Protein AF-A0AAU4BN17-F1 (afdb_monomer)

pLDDT: mean 86.04, std 12.62, range [32.59, 98.44]

Nearest PDB structures (foldseek):
  8tn1-assembly1_B  TM=5.012E-01  e=4.520E-01  synthetic construct
  8tn6-assembly1_C  TM=4.898E-01  e=1.875E+00  synthetic construct
  6e35-assembly1_A  TM=8.208E-01  e=8.970E+00  Homo sapiens
  6zbt-assembly2_C  TM=2.210E-01  e=7.076E+00  Homo sapiens

Mean predicted aligned error: 5.83 Å

Radius of gyration: 16.63 Å; Cα contacts (8 Å, |Δi|>4): 189; chains: 1; bounding box: 36×39×44 Å

Solvent-accessible surface area (backbone atoms only — not comparable to full-atom values): 9270 Å² total; per-residue (Å²): 132,84,76,89,43,76,56,45,44,47,56,22,43,47,54,27,28,51,45,40,51,71,51,29,53,56,26,50,53,51,20,51,52,23,51,75,69,67,36,21,56,58,15,38,50,29,28,45,57,23,31,51,49,48,34,40,30,51,33,20,62,72,69,74,25,95,45,71,71,53,30,53,53,48,60,75,64,61,78,68,87,46,78,35,47,50,43,38,51,51,43,54,46,53,58,71,74,38,94,68,58,43,70,70,57,24,51,57,30,50,55,39,36,51,53,38,49,52,60,47,58,79,69,45,88,55,90,59,65,71,66,83,44,98,90,43,60,58,66,48,50,54,51,50,57,51,48,48,52,48,18,50,76,67,74,43,72,76,79,71,61,68,80,66,68,74,78,118

Foldseek 3Di:
DPPPDLQLCLQQLVVLQCLCQQPQVVLLVQLVVCVVVQVQVSNLVSLLRNLLSLQVSVCSNVVNDNASVSSVVVLVVVVDDDLSSVLNVVSVVLVVVDPDGHSVSSVSSSVSSVSSSVVSVVRRPDNQDRQDDPVHNPPNVVVQVVSQVSCVVVPHDHDPCVRRPPPD

Secondary structure (DSSP, 8-state):
-----HHHIIIIIHHHHHHIIIIIHHHHHHHHHHHHTT-HHHHHHHHHHHHHHHHHHHHHHTT--SSHHHHHHHHHTT----HHHHHHHHHHHHHHH-SS--HHHHHHHHHHHHHHHHHHHTT-------S--TT-SHHHHHHHHHHHHHHHHTT-----THHHHT--

Sequence (168 aa):
MTAIDARWFAEKATAASWSHALLVQPGIEDAEAAAEAEDWATCLLACLLTVERLAFCELVLDGRAASPREAELLLAAGTRQTPVTDELRELQRLRAENTETDRATAGAALARLAAADEHIRTRIPIDVLPMRTPEGFYPSLRVAATLERLRK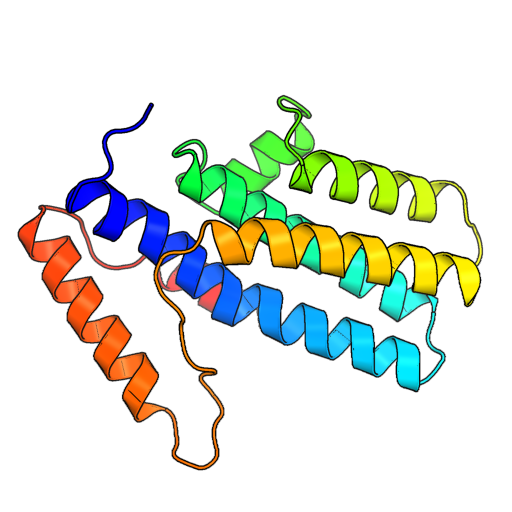SVGLGPFQWDWWTNLS

Structure (mmCIF, N/CA/C/O backbone):
data_AF-A0AAU4BN17-F1
#
_entry.id   AF-A0AAU4BN17-F1
#
loop_
_atom_site.group_PDB
_atom_site.id
_atom_site.type_symbol
_atom_site.label_atom_id
_atom_site.label_alt_id
_atom_site.label_comp_id
_atom_site.label_asym_id
_atom_site.label_entity_id
_atom_site.label_seq_id
_atom_site.pdbx_PDB_ins_code
_atom_site.Cartn_x
_atom_site.Cartn_y
_atom_site.Cartn_z
_atom_site.occupancy
_atom_site.B_iso_or_equiv
_atom_site.auth_seq_id
_atom_site.auth_comp_id
_atom_site.auth_asym_id
_atom_site.auth_atom_id
_atom_site.pdbx_PDB_model_num
ATOM 1 N N . MET A 1 1 ? 4.438 7.417 21.475 1.00 46.22 1 MET A N 1
ATOM 2 C CA . MET A 1 1 ? 3.876 6.081 21.196 1.00 46.22 1 MET A CA 1
ATOM 3 C C . MET A 1 1 ? 2.378 6.165 21.383 1.00 46.22 1 MET A C 1
ATOM 5 O O . MET A 1 1 ? 1.944 6.485 22.482 1.00 46.22 1 MET A O 1
ATOM 9 N N . THR A 1 2 ? 1.604 5.963 20.322 1.00 55.31 2 THR A N 1
ATOM 10 C CA . THR A 1 2 ? 0.154 5.765 20.421 1.00 55.31 2 THR A CA 1
ATOM 11 C C . THR A 1 2 ? -0.067 4.485 21.224 1.00 55.31 2 THR A C 1
ATOM 13 O O . THR A 1 2 ? 0.530 3.461 20.896 1.00 55.31 2 THR A O 1
ATOM 16 N N . ALA A 1 3 ? -0.826 4.544 22.318 1.00 68.69 3 ALA A N 1
ATOM 17 C CA . ALA A 1 3 ? -1.153 3.340 23.072 1.00 68.69 3 ALA A CA 1
ATOM 18 C C . ALA A 1 3 ? -1.971 2.415 22.161 1.00 68.69 3 ALA A C 1
ATOM 20 O O . ALA A 1 3 ? -2.988 2.832 21.610 1.00 68.69 3 ALA A O 1
ATOM 21 N N . ILE A 1 4 ? -1.490 1.189 21.953 1.00 80.56 4 ILE A N 1
ATOM 22 C CA . ILE A 1 4 ? -2.230 0.169 21.211 1.00 80.56 4 ILE A CA 1
ATOM 23 C C . ILE A 1 4 ? -3.396 -0.250 22.107 1.00 80.56 4 ILE A C 1
ATOM 25 O O . ILE A 1 4 ? -3.195 -0.911 23.124 1.00 80.56 4 ILE A O 1
ATOM 29 N N . ASP A 1 5 ? -4.604 0.175 21.753 1.00 86.44 5 ASP A N 1
ATOM 30 C CA . ASP A 1 5 ? -5.835 -0.144 22.469 1.00 86.44 5 ASP A CA 1
ATOM 31 C C . ASP A 1 5 ? -6.964 -0.541 21.501 1.00 86.44 5 ASP A C 1
ATOM 33 O O . ASP A 1 5 ? -6.807 -0.539 20.275 1.00 86.44 5 ASP A O 1
ATOM 37 N N . ALA A 1 6 ? -8.125 -0.902 22.054 1.00 85.00 6 ALA A N 1
ATOM 38 C CA . ALA A 1 6 ? -9.285 -1.308 21.263 1.00 85.00 6 ALA A CA 1
ATOM 39 C C . ALA A 1 6 ? -9.751 -0.215 20.285 1.00 85.00 6 ALA A C 1
ATOM 41 O O . ALA A 1 6 ? -10.253 -0.536 19.206 1.00 85.00 6 ALA A O 1
ATOM 42 N N . ARG A 1 7 ? -9.566 1.068 20.627 1.00 87.38 7 ARG A N 1
ATOM 43 C CA . ARG A 1 7 ? -9.928 2.189 19.757 1.00 87.38 7 ARG A CA 1
ATOM 44 C C . ARG A 1 7 ? -8.941 2.319 18.601 1.00 87.38 7 ARG A C 1
ATOM 46 O O . ARG A 1 7 ? -9.383 2.405 17.458 1.00 87.38 7 ARG A O 1
ATOM 53 N N . TRP A 1 8 ? -7.635 2.269 18.867 1.00 89.19 8 TRP A N 1
ATOM 54 C CA . TRP A 1 8 ? -6.602 2.263 17.827 1.00 89.19 8 TRP A CA 1
ATOM 55 C C . TRP A 1 8 ? -6.800 1.092 16.858 1.00 89.19 8 TRP A C 1
ATOM 57 O O . TRP A 1 8 ? -6.738 1.279 15.643 1.00 89.19 8 TRP A O 1
ATOM 67 N N . PHE A 1 9 ? -7.123 -0.095 17.375 1.00 87.38 9 PHE A N 1
ATOM 68 C CA . PHE A 1 9 ? -7.386 -1.274 16.550 1.00 87.38 9 PHE A CA 1
ATOM 69 C C . PHE A 1 9 ? -8.626 -1.092 15.651 1.00 87.38 9 PHE A C 1
ATOM 71 O O . PHE A 1 9 ? -8.589 -1.344 14.441 1.00 87.38 9 PHE A O 1
ATOM 78 N N . ALA A 1 10 ? -9.725 -0.597 16.229 1.00 87.00 10 ALA A N 1
ATOM 79 C CA . ALA A 1 10 ? -10.984 -0.369 15.520 1.00 87.00 10 ALA A CA 1
ATOM 80 C C . ALA A 1 10 ? -10.903 0.754 14.471 1.00 87.00 10 ALA A C 1
ATOM 82 O O . ALA A 1 10 ? -11.625 0.733 13.469 1.00 87.00 10 ALA A O 1
ATOM 83 N N . GLU A 1 11 ? -10.053 1.754 14.709 1.00 87.50 11 GLU A N 1
ATOM 84 C CA . GLU A 1 11 ? -9.918 2.924 13.846 1.00 87.50 11 GLU A CA 1
ATOM 85 C C . GLU A 1 11 ? -8.806 2.755 12.809 1.00 87.50 11 GLU A C 1
ATOM 87 O O . GLU A 1 11 ? -9.063 2.867 11.612 1.00 87.50 11 GLU A O 1
ATOM 92 N N . LYS A 1 12 ? -7.578 2.493 13.265 1.00 89.31 12 LYS A N 1
ATOM 93 C CA . LYS A 1 12 ? -6.362 2.583 12.450 1.00 89.31 12 LYS A CA 1
ATOM 94 C C . LYS A 1 12 ? -5.993 1.241 11.842 1.00 89.31 12 LYS A C 1
ATOM 96 O O . LYS A 1 12 ? -5.904 1.134 10.621 1.00 89.31 12 LYS A O 1
ATOM 101 N N . ALA A 1 13 ? -5.846 0.207 12.674 1.00 87.81 13 ALA A N 1
ATOM 102 C CA . ALA A 1 13 ? -5.459 -1.118 12.193 1.00 87.81 13 ALA A CA 1
ATOM 103 C C . ALA A 1 13 ? -6.449 -1.635 11.151 1.00 87.81 13 ALA A C 1
ATOM 105 O O . ALA A 1 13 ? -6.043 -2.086 10.084 1.00 87.81 13 ALA A O 1
ATOM 106 N N . THR A 1 14 ? -7.748 -1.500 11.419 1.00 87.44 14 THR A N 1
ATOM 107 C CA . THR A 1 14 ? -8.749 -2.014 10.486 1.00 87.44 14 THR A CA 1
ATOM 108 C C . THR A 1 14 ? -8.763 -1.263 9.151 1.00 87.44 14 THR A C 1
ATOM 110 O O . THR A 1 14 ? -8.834 -1.895 8.101 1.00 87.44 14 THR A O 1
ATOM 113 N N . ALA A 1 15 ? -8.659 0.068 9.165 1.00 87.50 15 ALA A N 1
ATOM 114 C CA . ALA A 1 15 ? -8.610 0.861 7.936 1.00 87.50 15 ALA A CA 1
ATOM 115 C C . ALA A 1 15 ? -7.378 0.528 7.076 1.00 87.50 15 ALA A C 1
ATOM 117 O O . ALA A 1 15 ? -7.502 0.384 5.858 1.00 87.50 15 ALA A O 1
ATOM 118 N N . ALA A 1 16 ? -6.212 0.356 7.706 1.00 90.44 16 ALA A N 1
ATOM 119 C CA . ALA A 1 16 ? -4.994 -0.058 7.014 1.00 90.44 16 ALA A CA 1
ATOM 120 C C . ALA A 1 16 ? -5.110 -1.486 6.456 1.00 90.44 16 ALA A C 1
ATOM 122 O O . ALA A 1 16 ? -4.736 -1.718 5.314 1.00 90.44 16 ALA A O 1
ATOM 123 N N . SER A 1 17 ? -5.702 -2.415 7.215 1.00 89.25 17 SER A N 1
ATOM 124 C CA . SER A 1 17 ? -5.875 -3.815 6.792 1.00 89.25 17 SER A CA 1
ATOM 125 C C . SER A 1 17 ? -6.790 -3.938 5.571 1.00 89.25 17 SER A C 1
ATOM 127 O O . SER A 1 17 ? -6.452 -4.627 4.614 1.00 89.25 17 SER A O 1
ATOM 129 N N . TRP A 1 18 ? -7.924 -3.225 5.559 1.00 87.56 18 TRP A N 1
ATOM 130 C CA . TRP A 1 18 ? -8.805 -3.202 4.385 1.00 87.56 18 TRP A CA 1
ATOM 131 C C . TRP A 1 18 ? -8.166 -2.512 3.190 1.00 87.56 18 TRP A C 1
ATOM 133 O O . TRP A 1 18 ? -8.319 -2.986 2.073 1.00 87.56 18 TRP A O 1
ATOM 143 N N . SER A 1 19 ? -7.433 -1.420 3.408 1.00 88.19 19 SER A N 1
ATOM 144 C CA . SER A 1 19 ? -6.739 -0.734 2.314 1.00 88.19 19 SER A CA 1
ATOM 145 C C . SER A 1 19 ? -5.632 -1.601 1.719 1.00 88.19 19 SER A C 1
ATOM 147 O O . SER A 1 19 ? -5.474 -1.625 0.505 1.00 88.19 19 SER A O 1
ATOM 149 N N . HIS A 1 20 ? -4.918 -2.366 2.545 1.00 90.88 20 HIS A N 1
ATOM 150 C CA . HIS A 1 20 ? -3.945 -3.346 2.071 1.00 90.88 20 HIS A CA 1
ATOM 151 C C . HIS A 1 20 ? -4.620 -4.438 1.230 1.00 90.88 20 HIS A C 1
ATOM 153 O O . HIS A 1 20 ? -4.293 -4.601 0.057 1.00 90.88 20 HIS A O 1
ATOM 159 N N . ALA A 1 21 ? -5.648 -5.095 1.766 1.00 87.62 21 ALA A N 1
ATOM 160 C CA . ALA A 1 21 ? -6.334 -6.176 1.057 1.00 87.62 21 ALA A CA 1
ATOM 161 C C . ALA A 1 21 ? -7.050 -5.727 -0.227 1.00 87.62 21 ALA A C 1
ATOM 163 O O . ALA A 1 21 ? -7.075 -6.459 -1.210 1.00 87.62 21 ALA A O 1
ATOM 164 N N . LEU A 1 22 ? -7.654 -4.535 -0.231 1.00 85.25 22 LEU A N 1
ATOM 165 C CA . LEU A 1 22 ? -8.451 -4.058 -1.363 1.00 85.25 22 LEU A CA 1
ATOM 166 C C . LEU A 1 22 ? -7.630 -3.314 -2.414 1.00 85.25 22 LEU A C 1
ATOM 168 O O . LEU A 1 22 ? -8.040 -3.297 -3.570 1.00 85.25 22 LEU A O 1
ATOM 172 N N . LEU A 1 23 ? -6.538 -2.649 -2.020 1.00 87.38 23 LEU A N 1
ATOM 173 C CA . LEU A 1 23 ? -5.812 -1.717 -2.895 1.00 87.38 23 LEU A CA 1
ATOM 174 C C . LEU A 1 23 ? -4.364 -2.120 -3.145 1.00 87.38 23 LEU A C 1
ATOM 176 O O . LEU A 1 23 ? -3.825 -1.779 -4.192 1.00 87.38 23 LEU A O 1
ATOM 180 N N . VAL A 1 24 ? -3.722 -2.788 -2.184 1.00 92.31 24 VAL A N 1
ATOM 181 C CA . VAL A 1 24 ? -2.312 -3.176 -2.299 1.00 92.31 24 VAL A CA 1
ATOM 182 C C . VAL A 1 24 ? -2.192 -4.550 -2.938 1.00 92.31 24 VAL A C 1
ATOM 184 O O . VAL A 1 24 ? -1.473 -4.673 -3.920 1.00 92.31 24 VAL A O 1
ATOM 187 N N . GLN A 1 25 ? -2.915 -5.559 -2.437 1.00 91.12 25 GLN A N 1
ATOM 188 C CA . GLN A 1 25 ? -2.828 -6.921 -2.983 1.00 91.12 25 GLN A CA 1
ATOM 189 C C . GLN A 1 25 ? -3.120 -6.969 -4.497 1.00 91.12 25 GLN A C 1
ATOM 191 O O . GLN A 1 25 ? -2.273 -7.490 -5.219 1.00 91.12 25 GLN A O 1
ATOM 196 N N . PRO A 1 26 ? -4.200 -6.346 -5.023 1.00 90.06 26 PRO A N 1
ATOM 197 C CA . PRO A 1 26 ? -4.422 -6.318 -6.471 1.00 90.06 26 PRO A CA 1
ATOM 198 C C . PRO A 1 26 ? -3.342 -5.541 -7.233 1.00 90.06 26 PRO A C 1
ATOM 200 O O . PRO A 1 26 ? -2.964 -5.926 -8.328 1.00 90.06 26 PRO A O 1
ATOM 203 N N . GLY A 1 27 ? -2.805 -4.465 -6.648 1.00 93.94 27 GLY A N 1
ATOM 204 C CA . GLY A 1 27 ? -1.732 -3.689 -7.271 1.00 93.94 27 GLY A CA 1
ATOM 205 C C . GLY A 1 27 ? -0.403 -4.451 -7.364 1.00 93.94 27 GLY A C 1
ATOM 206 O O . GLY A 1 27 ? 0.347 -4.259 -8.322 1.00 93.94 27 GLY A O 1
ATOM 207 N N . ILE A 1 28 ? -0.125 -5.343 -6.404 1.00 96.00 28 ILE A N 1
ATOM 208 C CA . ILE A 1 28 ? 0.996 -6.292 -6.477 1.00 96.00 28 ILE A CA 1
ATOM 209 C C . ILE A 1 28 ? 0.757 -7.288 -7.617 1.00 96.00 28 ILE A C 1
ATOM 211 O O . ILE A 1 28 ? 1.641 -7.447 -8.455 1.00 96.00 28 ILE A O 1
ATOM 215 N N . GLU A 1 29 ? -0.439 -7.886 -7.693 1.00 95.00 29 GLU A N 1
ATOM 216 C CA . GLU A 1 29 ? -0.815 -8.805 -8.781 1.00 95.00 29 GLU A CA 1
ATOM 217 C C . GLU A 1 29 ? -0.667 -8.136 -10.162 1.00 95.00 29 GLU A C 1
ATOM 219 O O . GLU A 1 29 ? -0.086 -8.723 -11.074 1.00 95.00 29 GLU A O 1
ATOM 224 N N . ASP A 1 30 ? -1.114 -6.883 -10.308 1.00 96.25 30 ASP A N 1
ATOM 225 C CA . ASP A 1 30 ? -0.979 -6.105 -11.547 1.00 96.25 30 ASP A CA 1
ATOM 226 C C . ASP A 1 30 ? 0.495 -5.833 -11.907 1.00 96.25 30 ASP A C 1
ATOM 228 O O . ASP A 1 30 ? 0.883 -5.917 -13.077 1.00 96.25 30 ASP A O 1
ATOM 232 N N . ALA A 1 31 ? 1.340 -5.516 -10.917 1.00 97.94 31 ALA A N 1
ATOM 233 C CA . ALA A 1 31 ? 2.765 -5.265 -11.133 1.00 97.94 31 ALA A CA 1
ATOM 234 C C . ALA A 1 31 ? 3.524 -6.532 -11.557 1.00 97.94 31 ALA A C 1
ATOM 236 O O . ALA A 1 31 ? 4.379 -6.467 -12.449 1.00 97.94 31 ALA A O 1
ATOM 237 N N . GLU A 1 32 ? 3.205 -7.671 -10.938 1.00 97.81 32 GLU A N 1
ATOM 238 C CA . GLU A 1 32 ? 3.760 -8.983 -11.276 1.00 97.81 32 GLU A CA 1
ATOM 239 C C . GLU A 1 32 ? 3.308 -9.426 -12.673 1.00 97.81 32 GLU A C 1
ATOM 241 O O . GLU A 1 32 ? 4.150 -9.759 -13.508 1.00 97.81 32 GLU A O 1
ATOM 246 N N . ALA A 1 33 ? 2.012 -9.318 -12.978 1.00 97.81 33 ALA A N 1
ATOM 247 C CA . ALA A 1 33 ? 1.467 -9.662 -14.291 1.00 97.81 33 ALA A CA 1
ATOM 248 C C . ALA A 1 33 ? 2.070 -8.805 -15.419 1.00 97.81 33 ALA A C 1
ATOM 250 O O . ALA A 1 33 ? 2.411 -9.323 -16.485 1.00 97.81 33 ALA A O 1
ATOM 251 N N . ALA A 1 34 ? 2.257 -7.499 -15.190 1.00 98.06 34 ALA A N 1
ATOM 252 C CA . ALA A 1 34 ? 2.916 -6.621 -16.156 1.00 98.06 34 ALA A CA 1
ATOM 253 C C . ALA A 1 34 ? 4.386 -7.010 -16.385 1.00 98.06 34 ALA A C 1
ATOM 255 O O . ALA A 1 34 ? 4.868 -6.969 -17.518 1.00 98.06 34 ALA A O 1
ATOM 256 N N . ALA A 1 35 ? 5.096 -7.426 -15.330 1.00 97.94 35 ALA A N 1
ATOM 257 C CA . ALA A 1 35 ? 6.469 -7.904 -15.453 1.00 97.94 35 ALA A CA 1
ATOM 258 C C . ALA A 1 35 ? 6.560 -9.231 -16.226 1.00 97.94 35 ALA A C 1
ATOM 260 O O . ALA A 1 35 ? 7.458 -9.403 -17.050 1.00 97.94 35 ALA A O 1
ATOM 261 N N . GLU A 1 36 ? 5.631 -10.159 -15.996 1.00 98.19 36 GLU A N 1
ATOM 262 C CA . GLU A 1 36 ? 5.546 -11.418 -16.747 1.00 98.19 36 GLU A CA 1
ATOM 263 C C . GLU A 1 36 ? 5.246 -11.192 -18.234 1.00 98.19 36 GLU A C 1
ATOM 265 O O . GLU A 1 36 ? 5.772 -11.906 -19.087 1.00 98.19 36 GLU A O 1
ATOM 270 N N . ALA A 1 37 ? 4.443 -10.173 -18.551 1.00 98.25 37 ALA A N 1
ATOM 271 C CA . ALA A 1 37 ? 4.111 -9.775 -19.918 1.00 98.25 37 ALA A CA 1
ATOM 272 C C . ALA A 1 37 ? 5.201 -8.937 -20.616 1.00 98.25 37 ALA A C 1
ATOM 274 O O . ALA A 1 37 ? 5.012 -8.530 -21.763 1.00 98.25 37 ALA A O 1
ATOM 275 N N . GLU A 1 38 ? 6.318 -8.660 -19.938 1.00 97.88 38 GLU A N 1
ATOM 276 C CA . GLU A 1 38 ? 7.385 -7.762 -20.398 1.00 97.88 38 GLU A CA 1
ATOM 277 C C . GLU A 1 38 ? 6.937 -6.308 -20.657 1.00 97.88 38 GLU A C 1
ATOM 279 O O . GLU A 1 38 ? 7.630 -5.536 -21.326 1.00 97.88 38 GLU A O 1
ATOM 284 N N . ASP A 1 39 ? 5.807 -5.893 -20.075 1.00 97.88 39 ASP A N 1
ATOM 285 C CA . ASP A 1 39 ? 5.340 -4.507 -20.090 1.00 97.88 39 ASP A CA 1
ATOM 286 C C . ASP A 1 39 ? 5.965 -3.726 -18.924 1.00 97.88 39 ASP A C 1
ATOM 288 O O . ASP A 1 39 ? 5.366 -3.475 -17.871 1.00 97.88 39 ASP A O 1
ATOM 292 N N . TRP A 1 40 ? 7.231 -3.353 -19.112 1.00 97.44 40 TRP A N 1
ATOM 293 C CA . TRP A 1 40 ? 8.044 -2.707 -18.081 1.00 97.44 40 TRP A CA 1
ATOM 294 C C . TRP A 1 40 ? 7.499 -1.346 -17.644 1.00 97.44 40 TRP A C 1
ATOM 296 O O . TRP A 1 40 ? 7.594 -0.999 -16.465 1.00 97.44 40 TRP A O 1
ATOM 306 N N . ALA A 1 41 ? 6.901 -0.586 -18.565 1.00 95.81 41 ALA A N 1
ATOM 307 C CA . ALA A 1 41 ? 6.316 0.715 -18.259 1.00 95.81 41 ALA A CA 1
ATOM 308 C C . ALA A 1 41 ? 5.086 0.568 -17.353 1.00 95.81 41 ALA A C 1
ATOM 310 O O . ALA A 1 41 ? 4.973 1.280 -16.347 1.00 95.81 41 ALA A O 1
ATOM 311 N N . THR A 1 42 ? 4.203 -0.385 -17.665 1.00 96.44 42 THR A N 1
ATOM 312 C CA . THR A 1 42 ? 3.048 -0.698 -16.815 1.00 96.44 42 THR A CA 1
ATOM 313 C C . THR A 1 42 ? 3.493 -1.260 -15.468 1.00 96.44 42 THR A C 1
ATOM 315 O O . THR A 1 42 ? 2.968 -0.831 -14.443 1.00 96.44 42 THR A O 1
ATOM 318 N N . CYS A 1 43 ? 4.517 -2.119 -15.435 1.00 98.06 43 CYS A N 1
ATOM 319 C CA . CYS A 1 43 ? 5.085 -2.642 -14.189 1.00 98.06 43 CYS A CA 1
ATOM 320 C C . CYS A 1 43 ? 5.575 -1.515 -13.258 1.00 98.06 43 CYS A C 1
ATOM 322 O O . CYS A 1 43 ? 5.196 -1.464 -12.086 1.00 98.06 43 CYS A O 1
ATOM 324 N N . LEU A 1 44 ? 6.354 -0.553 -13.772 1.00 97.25 44 LEU A N 1
ATOM 325 C CA . LEU A 1 44 ? 6.810 0.598 -12.981 1.00 97.25 44 LEU A CA 1
ATOM 326 C C . LEU A 1 44 ? 5.638 1.453 -12.477 1.00 97.25 44 LEU A C 1
ATOM 328 O O . LEU A 1 44 ? 5.652 1.897 -11.326 1.00 97.25 44 LEU A O 1
ATOM 332 N N . LEU A 1 45 ? 4.630 1.694 -13.320 1.00 96.06 45 LEU A N 1
ATOM 333 C CA . LEU A 1 45 ? 3.456 2.476 -12.934 1.00 96.06 45 LEU A CA 1
ATOM 334 C C . LEU A 1 45 ? 2.627 1.766 -11.853 1.00 96.06 45 LEU A C 1
ATOM 336 O O . LEU A 1 45 ? 2.230 2.414 -10.883 1.00 96.06 45 LEU A O 1
ATOM 340 N N . ALA A 1 46 ? 2.414 0.456 -11.985 1.00 97.19 46 ALA A N 1
ATOM 341 C CA . ALA A 1 46 ? 1.725 -0.362 -10.992 1.00 97.19 46 ALA A CA 1
ATOM 342 C C . ALA A 1 46 ? 2.477 -0.354 -9.651 1.00 97.19 46 ALA A C 1
ATOM 344 O O . ALA A 1 4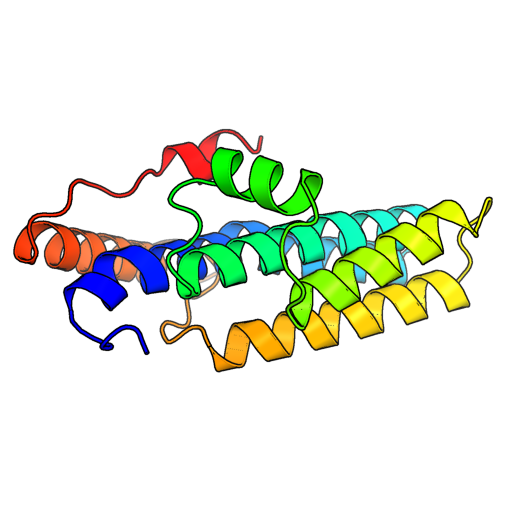6 ? 1.869 -0.090 -8.611 1.00 97.19 46 ALA A O 1
ATOM 345 N N . CYS A 1 4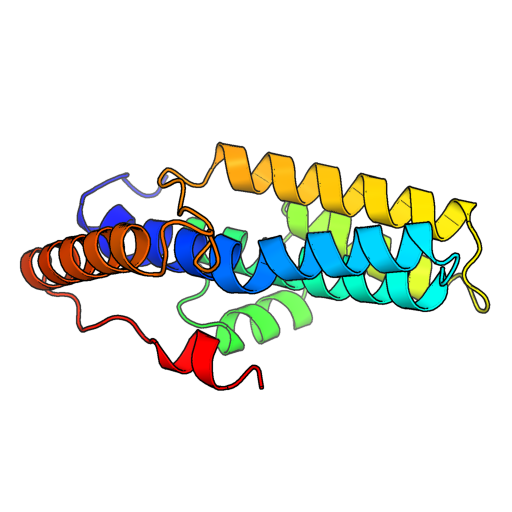7 ? 3.807 -0.511 -9.666 1.00 98.19 47 CYS A N 1
ATOM 346 C CA . CYS A 1 47 ? 4.647 -0.371 -8.472 1.00 98.19 47 CYS A CA 1
ATOM 347 C C . CYS A 1 47 ? 4.487 1.003 -7.807 1.00 98.19 47 CYS A C 1
ATOM 349 O O . CYS A 1 47 ? 4.284 1.081 -6.596 1.00 98.19 47 CYS A O 1
ATOM 351 N N . LEU A 1 48 ? 4.542 2.091 -8.585 1.00 95.75 48 LEU A N 1
ATOM 352 C CA . LEU A 1 48 ? 4.395 3.457 -8.073 1.00 95.75 48 LEU A CA 1
ATOM 353 C C . LEU A 1 48 ? 3.050 3.659 -7.362 1.00 95.75 48 LEU A C 1
ATOM 355 O O . LEU A 1 48 ? 3.020 4.118 -6.219 1.00 95.75 48 LEU A O 1
ATOM 359 N N . LEU A 1 49 ? 1.951 3.303 -8.032 1.00 94.06 49 LEU A N 1
ATOM 360 C CA . LEU A 1 49 ? 0.600 3.454 -7.488 1.00 94.06 49 LEU A CA 1
ATOM 361 C C . LEU A 1 49 ? 0.408 2.586 -6.240 1.00 94.06 49 LEU A C 1
ATOM 363 O O . LEU A 1 49 ? -0.177 3.035 -5.255 1.00 94.06 49 LEU A O 1
ATOM 367 N N . THR A 1 50 ? 0.946 1.368 -6.246 1.00 96.19 50 THR A N 1
ATOM 368 C CA . THR A 1 50 ? 0.827 0.436 -5.118 1.00 96.19 50 THR A CA 1
ATOM 369 C C . THR A 1 50 ? 1.618 0.913 -3.900 1.00 96.19 50 THR A C 1
ATOM 371 O O . THR A 1 50 ? 1.097 0.900 -2.782 1.00 96.19 50 THR A O 1
ATOM 374 N N . VAL A 1 51 ? 2.837 1.432 -4.091 1.00 96.38 51 VAL A N 1
ATOM 375 C CA . VAL A 1 51 ? 3.625 2.018 -2.993 1.00 96.38 51 VAL A CA 1
ATOM 376 C C . VAL A 1 51 ? 2.975 3.290 -2.439 1.00 96.38 51 VAL A C 1
ATOM 378 O O . VAL A 1 51 ? 3.019 3.522 -1.230 1.00 96.38 51 VAL A O 1
ATOM 381 N N . GLU A 1 52 ? 2.278 4.078 -3.261 1.00 92.62 52 GLU A N 1
ATOM 382 C CA . GLU A 1 52 ? 1.463 5.197 -2.770 1.00 92.62 52 GLU A CA 1
ATOM 383 C C . GLU A 1 52 ? 0.337 4.719 -1.828 1.00 92.62 52 GLU A C 1
ATOM 385 O O . GLU A 1 52 ? 0.104 5.315 -0.769 1.00 92.62 52 GLU A O 1
ATOM 390 N N . ARG A 1 53 ? -0.315 3.588 -2.140 1.00 92.75 53 ARG A N 1
ATOM 391 C CA . ARG A 1 53 ? -1.316 2.964 -1.248 1.00 92.75 53 ARG A CA 1
ATOM 392 C C . ARG A 1 53 ? -0.698 2.384 0.026 1.00 92.75 53 ARG A C 1
ATOM 394 O O . ARG A 1 53 ? -1.303 2.490 1.097 1.00 92.75 53 ARG A O 1
ATOM 401 N N . LEU A 1 54 ? 0.514 1.838 -0.045 1.00 95.06 54 LEU A N 1
ATOM 402 C CA . LEU A 1 54 ? 1.270 1.419 1.141 1.00 95.06 54 LEU A CA 1
ATOM 403 C C . LEU A 1 54 ? 1.628 2.621 2.032 1.00 95.06 54 LEU A C 1
ATOM 405 O O . LEU A 1 54 ? 1.501 2.542 3.256 1.00 95.06 54 LEU A O 1
ATOM 409 N N . ALA A 1 55 ? 1.990 3.764 1.440 1.00 93.31 55 ALA A N 1
ATOM 410 C CA . ALA A 1 55 ? 2.283 4.986 2.187 1.00 93.31 55 ALA A CA 1
ATOM 411 C C . ALA A 1 55 ? 1.028 5.516 2.902 1.00 93.31 55 ALA A C 1
ATOM 413 O O . ALA A 1 55 ? 1.098 5.962 4.051 1.00 93.31 55 ALA A O 1
ATOM 414 N N . PHE A 1 56 ? -0.144 5.394 2.270 1.00 90.62 56 PHE A N 1
ATOM 415 C CA . PHE A 1 56 ? -1.422 5.650 2.935 1.00 90.62 56 PHE A CA 1
ATOM 416 C C . PHE A 1 56 ? -1.640 4.732 4.146 1.00 90.62 56 PHE A C 1
ATOM 418 O O . PHE A 1 56 ? -1.964 5.227 5.230 1.00 90.62 56 PHE A O 1
ATOM 425 N N . CYS A 1 57 ? -1.417 3.421 3.997 1.00 92.25 57 CYS A N 1
ATOM 426 C CA . CYS A 1 57 ? -1.530 2.468 5.106 1.00 92.25 57 CYS A CA 1
ATOM 427 C C . CYS A 1 57 ? -0.626 2.870 6.281 1.00 92.25 57 CYS A C 1
ATOM 429 O O . CYS A 1 57 ? -1.068 2.863 7.433 1.00 92.25 57 CYS A O 1
ATOM 431 N N . GLU A 1 58 ? 0.607 3.299 6.000 1.00 93.56 58 GLU A N 1
ATOM 432 C CA . GLU A 1 58 ? 1.531 3.785 7.024 1.00 93.56 58 GLU A CA 1
ATOM 433 C C . GLU A 1 58 ? 1.007 5.021 7.765 1.00 93.56 58 GLU A C 1
ATOM 435 O O . GLU A 1 58 ? 1.021 5.067 8.999 1.00 93.56 58 GLU A O 1
ATOM 440 N N . LEU A 1 59 ? 0.513 6.018 7.025 1.00 90.88 59 LEU A N 1
ATOM 441 C CA . LEU A 1 59 ? -0.030 7.248 7.603 1.00 90.88 59 LEU A CA 1
ATOM 442 C C . LEU A 1 59 ? -1.259 6.976 8.476 1.00 90.88 59 LEU A C 1
ATOM 444 O O . LEU A 1 59 ? -1.420 7.614 9.520 1.00 90.88 59 LEU A O 1
ATOM 448 N N . VAL A 1 60 ? -2.105 6.022 8.087 1.00 90.25 60 VAL A N 1
ATOM 449 C CA . VAL A 1 60 ? -3.253 5.587 8.892 1.00 90.25 60 VAL A CA 1
ATOM 450 C C . VAL A 1 60 ? -2.788 4.898 10.174 1.00 90.25 60 VAL A C 1
ATOM 452 O O . VAL A 1 60 ? -3.250 5.266 11.256 1.00 90.25 60 VAL A O 1
ATOM 455 N N . LEU A 1 61 ? -1.848 3.949 10.088 1.00 91.00 61 LEU A N 1
ATOM 456 C CA . LEU A 1 61 ? -1.304 3.238 11.255 1.00 91.00 61 LEU A CA 1
ATOM 457 C C . LEU A 1 61 ? -0.646 4.196 12.261 1.00 91.00 61 LEU A C 1
ATOM 459 O O . LEU A 1 61 ? -0.807 4.034 13.474 1.00 91.00 61 LEU A O 1
ATOM 463 N N . ASP A 1 62 ? 0.024 5.233 11.758 1.00 90.12 62 ASP A N 1
ATOM 464 C CA . ASP A 1 62 ? 0.628 6.305 12.558 1.00 90.12 62 ASP A CA 1
ATOM 465 C C . ASP A 1 62 ? -0.392 7.320 13.105 1.00 90.12 62 ASP A C 1
ATOM 467 O O . ASP A 1 62 ? -0.020 8.227 13.854 1.00 90.12 62 ASP A O 1
ATOM 471 N N . GLY A 1 63 ? -1.671 7.189 12.743 1.00 87.62 63 GLY A N 1
ATOM 472 C CA . GLY A 1 63 ? -2.747 8.084 13.164 1.00 87.62 63 GLY A CA 1
ATOM 473 C C . GLY A 1 63 ? -2.689 9.476 12.538 1.00 87.62 63 GLY A C 1
ATOM 474 O O . GLY A 1 63 ? -3.239 10.415 13.108 1.00 87.62 63 GLY A O 1
ATOM 475 N N . ARG A 1 64 ? -2.019 9.613 11.391 1.00 85.94 64 ARG A N 1
ATOM 476 C CA . ARG A 1 64 ? -1.779 10.889 10.701 1.00 85.94 64 ARG A CA 1
ATOM 477 C C . ARG A 1 64 ? -2.730 11.173 9.559 1.00 85.94 64 ARG A C 1
ATOM 479 O O . ARG A 1 64 ? -2.901 12.332 9.221 1.00 85.94 64 ARG A O 1
ATOM 486 N N . ALA A 1 65 ? -3.312 10.136 8.972 1.00 84.94 65 ALA A N 1
ATOM 487 C CA . ALA A 1 65 ? -4.368 10.281 7.989 1.00 84.94 65 ALA A CA 1
ATOM 488 C C . ALA A 1 65 ? -5.658 9.668 8.531 1.00 84.94 65 ALA A C 1
ATOM 490 O O . ALA A 1 65 ? -5.667 8.548 9.057 1.00 84.94 65 ALA A O 1
ATOM 491 N N . ALA A 1 66 ? -6.749 10.413 8.398 1.00 78.69 66 ALA A N 1
ATOM 492 C CA . ALA A 1 66 ? -8.101 9.957 8.666 1.00 78.69 66 ALA A CA 1
ATOM 493 C C . ALA A 1 66 ? -8.870 9.633 7.378 1.00 78.69 66 ALA A C 1
ATOM 495 O O . ALA A 1 66 ? -9.992 9.155 7.478 1.00 78.69 66 ALA A O 1
ATOM 496 N N . SER A 1 67 ? -8.302 9.885 6.191 1.00 79.31 67 SER A N 1
ATOM 497 C CA . SER A 1 67 ? -8.891 9.533 4.890 1.00 79.31 67 SER A CA 1
ATOM 498 C C . SER A 1 67 ? -7.826 9.398 3.789 1.00 79.31 67 SER A C 1
ATOM 500 O O . SER A 1 67 ? -6.739 9.967 3.937 1.00 79.31 67 SER A O 1
ATOM 502 N N . PRO A 1 68 ? -8.133 8.722 2.662 1.00 77.56 68 PRO A N 1
ATOM 503 C CA . PRO A 1 68 ? -7.248 8.683 1.495 1.00 77.56 68 PRO A CA 1
ATOM 504 C C . PRO A 1 68 ? -6.878 10.082 0.994 1.00 77.56 68 PRO A C 1
ATOM 506 O O . PRO A 1 68 ? -5.712 10.363 0.739 1.00 77.56 68 PRO A O 1
ATOM 509 N N . ARG A 1 69 ? -7.850 11.004 0.952 1.00 81.38 69 ARG A N 1
ATOM 510 C CA . ARG A 1 69 ? -7.628 12.375 0.478 1.00 81.38 69 ARG A CA 1
ATOM 511 C C . ARG A 1 69 ? -6.657 13.162 1.358 1.00 81.38 69 ARG A C 1
ATOM 513 O O . ARG A 1 69 ? -5.832 13.916 0.855 1.00 81.38 69 ARG A O 1
ATOM 520 N N . GLU A 1 70 ? -6.760 13.012 2.674 1.00 84.00 70 GLU A N 1
ATOM 521 C CA . GLU A 1 70 ? -5.821 13.642 3.606 1.00 84.00 70 GLU A CA 1
ATOM 522 C C . GLU A 1 70 ? -4.410 13.068 3.443 1.00 84.00 70 GLU A C 1
ATOM 524 O O . GLU A 1 70 ? -3.434 13.815 3.447 1.00 84.00 70 GLU A O 1
ATOM 529 N N . ALA A 1 71 ? -4.299 11.756 3.233 1.00 84.25 71 ALA A N 1
ATOM 530 C CA . ALA A 1 71 ? -3.017 11.118 2.981 1.00 84.25 71 ALA A CA 1
ATOM 531 C C . ALA A 1 71 ? -2.365 11.592 1.681 1.00 84.25 71 ALA A C 1
ATOM 533 O O . ALA A 1 71 ? -1.186 11.930 1.705 1.00 84.25 71 ALA A O 1
ATOM 534 N N . GLU A 1 72 ? -3.123 11.701 0.586 1.00 82.75 72 GLU A N 1
ATOM 535 C CA . GLU A 1 72 ? -2.640 12.281 -0.677 1.00 82.75 72 GLU A CA 1
ATOM 536 C C . GLU A 1 72 ? -2.041 13.677 -0.459 1.00 82.75 72 GLU A C 1
ATOM 538 O O . GLU A 1 72 ? -0.948 13.970 -0.938 1.00 82.75 72 GLU A O 1
ATOM 543 N N . LEU A 1 73 ? -2.725 14.534 0.310 1.00 84.75 73 LEU A N 1
ATOM 544 C CA . LEU A 1 73 ? -2.235 15.880 0.621 1.00 84.75 73 LEU A CA 1
ATOM 545 C C . LEU A 1 73 ? -0.949 15.846 1.460 1.00 84.75 73 LEU A C 1
ATOM 547 O O . LEU A 1 73 ? -0.027 16.619 1.198 1.00 84.75 73 LEU A O 1
ATOM 551 N N . LEU A 1 74 ? -0.863 14.951 2.448 1.00 86.06 74 LEU A N 1
ATOM 552 C CA . LEU A 1 74 ? 0.330 14.790 3.287 1.00 86.06 74 LEU A CA 1
ATOM 553 C C . LEU A 1 74 ? 1.539 14.278 2.495 1.00 86.06 74 LEU A C 1
ATOM 555 O O . LEU A 1 74 ? 2.658 14.753 2.723 1.00 86.06 74 LEU A O 1
ATOM 559 N N . LEU A 1 75 ? 1.308 13.342 1.569 1.00 84.81 75 LEU A N 1
ATOM 560 C CA . LEU A 1 75 ? 2.320 12.807 0.658 1.00 84.81 75 LEU A CA 1
ATOM 561 C C . LEU A 1 75 ? 2.783 13.879 -0.333 1.00 84.81 75 LEU A C 1
ATOM 563 O O . LEU A 1 75 ? 3.987 14.101 -0.464 1.00 84.81 75 LEU A O 1
ATOM 567 N N . ALA A 1 76 ? 1.848 14.612 -0.947 1.00 84.19 76 ALA A N 1
ATOM 568 C CA . ALA A 1 76 ? 2.150 15.706 -1.871 1.00 84.19 76 ALA A CA 1
ATOM 569 C C . ALA A 1 76 ? 2.930 16.847 -1.201 1.00 84.19 76 ALA A C 1
ATOM 571 O O . ALA A 1 76 ? 3.818 17.441 -1.808 1.00 84.19 76 ALA A O 1
ATOM 572 N N . ALA A 1 77 ? 2.636 17.137 0.069 1.00 82.56 77 ALA A N 1
ATOM 573 C CA . ALA A 1 77 ? 3.353 18.149 0.836 1.00 82.56 77 ALA A CA 1
ATOM 574 C C . ALA A 1 77 ? 4.763 17.699 1.278 1.00 82.56 77 ALA A C 1
ATOM 576 O O . ALA A 1 77 ? 5.509 18.500 1.840 1.00 82.56 77 ALA A O 1
ATOM 577 N N . GLY A 1 78 ? 5.139 16.428 1.069 1.00 77.38 78 GLY A N 1
ATOM 578 C CA . GLY A 1 78 ? 6.480 15.911 1.368 1.00 77.38 78 GLY A CA 1
ATOM 579 C C . GLY A 1 78 ? 6.861 15.953 2.851 1.00 77.38 78 GLY A C 1
ATOM 580 O O . GLY A 1 78 ? 8.038 15.867 3.191 1.00 77.38 78 GLY A O 1
ATOM 581 N N . THR A 1 79 ? 5.878 16.092 3.743 1.00 66.75 79 THR A N 1
ATOM 582 C CA . THR A 1 79 ? 6.083 16.524 5.139 1.00 66.75 79 THR A CA 1
ATOM 583 C C . THR A 1 79 ? 6.746 15.490 6.047 1.00 66.75 79 THR A C 1
ATOM 585 O O . THR A 1 79 ? 7.095 15.811 7.186 1.00 66.75 79 THR A O 1
ATOM 588 N N . ARG A 1 80 ? 6.936 14.246 5.587 1.00 70.25 80 ARG A N 1
ATOM 589 C CA . ARG A 1 80 ? 7.565 13.199 6.394 1.00 70.25 80 ARG A CA 1
ATOM 590 C C . ARG A 1 80 ? 8.395 12.213 5.585 1.00 70.25 80 ARG A C 1
ATOM 592 O O . ARG A 1 80 ? 8.055 11.877 4.456 1.00 70.25 80 ARG A O 1
ATOM 599 N N . GLN A 1 81 ? 9.470 11.745 6.213 1.00 78.94 81 GLN A N 1
ATOM 600 C CA . GLN A 1 81 ? 10.225 10.571 5.800 1.00 78.94 81 GLN A CA 1
ATOM 601 C C . GLN A 1 81 ? 9.850 9.398 6.709 1.00 78.94 81 GLN A C 1
ATOM 603 O O . GLN A 1 81 ? 9.859 9.498 7.940 1.00 78.94 81 GLN A O 1
ATOM 608 N N . THR A 1 82 ? 9.450 8.321 6.069 1.00 86.75 82 THR A N 1
ATOM 609 C CA . THR A 1 82 ? 9.159 6.994 6.598 1.00 86.75 82 THR A CA 1
ATOM 610 C C . THR A 1 82 ? 9.720 5.985 5.596 1.00 86.75 82 THR A C 1
ATOM 612 O O . THR A 1 82 ? 9.850 6.350 4.422 1.00 86.75 82 THR A O 1
ATOM 615 N N . PRO A 1 83 ? 9.972 4.727 6.004 1.00 91.81 83 PRO A N 1
ATOM 616 C CA . PRO A 1 83 ? 10.472 3.707 5.087 1.00 91.81 83 PRO A CA 1
ATOM 617 C C . PRO A 1 83 ? 9.663 3.625 3.786 1.00 91.81 83 PRO A C 1
ATOM 619 O O . PRO A 1 83 ? 10.241 3.664 2.709 1.00 91.81 83 PRO A O 1
ATOM 622 N N . VAL A 1 84 ? 8.326 3.652 3.855 1.00 94.06 84 VAL A N 1
ATOM 623 C CA . VAL A 1 84 ? 7.494 3.569 2.642 1.00 94.06 84 VAL A CA 1
ATOM 624 C C . VAL A 1 84 ? 7.557 4.839 1.795 1.00 94.06 84 VAL A C 1
ATOM 626 O O . VAL A 1 84 ? 7.596 4.761 0.570 1.00 94.06 84 VAL A O 1
ATOM 629 N N . THR A 1 85 ? 7.588 6.027 2.409 1.00 91.81 85 THR A N 1
ATOM 630 C CA . THR A 1 85 ? 7.732 7.271 1.628 1.00 91.81 85 THR A CA 1
ATOM 631 C C . THR A 1 85 ? 9.108 7.403 0.978 1.00 91.81 85 THR A C 1
ATOM 633 O O . THR A 1 85 ? 9.221 8.085 -0.037 1.00 91.81 85 THR A O 1
ATOM 636 N N . ASP A 1 86 ? 10.143 6.768 1.532 1.00 93.00 86 ASP A N 1
ATOM 637 C CA . ASP A 1 86 ? 11.471 6.737 0.921 1.00 93.00 86 ASP A CA 1
ATOM 638 C C . ASP A 1 86 ? 11.466 5.834 -0.319 1.00 93.00 86 ASP A C 1
ATOM 640 O O . ASP A 1 86 ? 11.913 6.271 -1.381 1.00 93.00 86 ASP A O 1
ATOM 644 N N . GLU A 1 87 ? 10.827 4.660 -0.246 1.00 95.38 87 GLU A N 1
ATOM 645 C CA . GLU A 1 87 ? 10.595 3.817 -1.428 1.00 95.38 87 GLU A CA 1
ATOM 646 C C . GLU A 1 87 ? 9.748 4.531 -2.494 1.00 95.38 87 GLU A C 1
ATOM 648 O O . GLU A 1 87 ? 10.066 4.483 -3.686 1.00 95.38 87 GLU A O 1
ATOM 653 N N . LEU A 1 88 ? 8.707 5.266 -2.078 1.00 94.12 88 LEU A N 1
ATOM 654 C CA . LEU A 1 88 ? 7.872 6.055 -2.988 1.00 94.12 88 LEU A CA 1
ATOM 655 C C . LEU A 1 88 ? 8.684 7.131 -3.719 1.00 94.12 88 LEU A C 1
ATOM 657 O O . LEU A 1 88 ? 8.552 7.281 -4.934 1.00 94.12 88 LEU A O 1
ATOM 661 N N . ARG A 1 89 ? 9.531 7.877 -2.998 1.00 92.88 89 ARG A N 1
ATOM 662 C CA . ARG A 1 89 ? 10.393 8.907 -3.601 1.00 92.88 89 ARG A CA 1
ATOM 663 C C . ARG A 1 89 ? 11.379 8.302 -4.587 1.00 92.88 89 ARG A C 1
ATOM 665 O O . ARG A 1 89 ? 11.594 8.868 -5.656 1.00 92.88 89 ARG A O 1
ATOM 672 N N . GLU A 1 90 ? 11.952 7.153 -4.256 1.00 94.31 90 GLU A N 1
ATOM 673 C CA . GLU A 1 90 ? 12.862 6.462 -5.160 1.00 94.31 90 GLU A CA 1
ATOM 674 C C . GLU A 1 90 ? 12.156 5.969 -6.431 1.00 94.31 90 GLU A C 1
ATOM 676 O O . GLU A 1 90 ? 12.709 6.107 -7.520 1.00 94.31 90 GLU A O 1
ATOM 681 N N . LEU A 1 91 ? 10.918 5.473 -6.337 1.00 93.88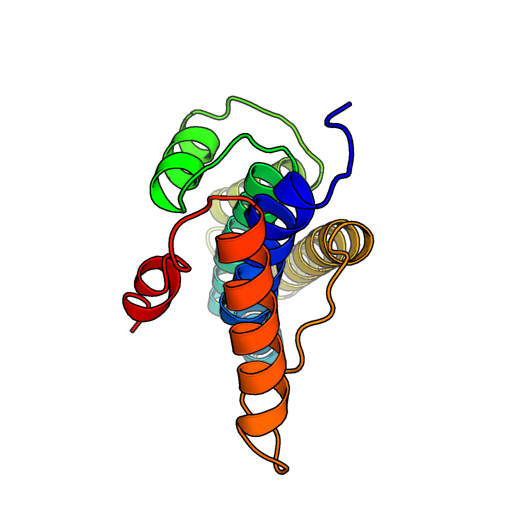 91 LEU A N 1
ATOM 682 C CA . LEU A 1 91 ? 10.110 5.129 -7.515 1.00 93.88 91 LEU A CA 1
ATOM 683 C C . LEU A 1 91 ? 9.762 6.357 -8.366 1.00 93.88 91 LEU A C 1
ATOM 685 O O . LEU A 1 91 ? 9.855 6.308 -9.594 1.00 93.88 91 LEU A O 1
ATOM 689 N N . GLN A 1 92 ? 9.398 7.474 -7.730 1.00 93.69 92 GLN A N 1
ATOM 690 C CA . GLN A 1 92 ? 9.155 8.746 -8.421 1.00 93.69 92 GLN A CA 1
ATOM 691 C C . GLN A 1 92 ? 10.410 9.223 -9.162 1.00 93.69 92 GLN A C 1
ATOM 693 O O . GLN A 1 92 ? 10.317 9.667 -10.307 1.00 93.69 92 GLN A O 1
ATOM 698 N N . ARG A 1 93 ? 11.583 9.083 -8.534 1.00 93.25 93 ARG A N 1
ATOM 699 C CA . ARG A 1 93 ? 12.884 9.395 -9.132 1.00 93.25 93 ARG A CA 1
ATOM 700 C C . ARG A 1 93 ? 13.188 8.486 -10.322 1.00 93.25 93 ARG A C 1
ATOM 702 O O . ARG A 1 93 ? 13.483 9.001 -11.395 1.00 93.25 93 ARG A O 1
ATOM 709 N N . LEU A 1 94 ? 13.028 7.167 -10.175 1.00 91.25 94 LEU A N 1
ATOM 710 C CA . LEU A 1 94 ? 13.194 6.208 -11.275 1.00 91.25 94 LEU A CA 1
ATOM 711 C C . LEU A 1 94 ? 12.306 6.561 -12.473 1.00 91.25 94 LEU A C 1
ATOM 713 O O . LEU A 1 94 ? 12.785 6.571 -13.604 1.00 91.25 94 LEU A O 1
ATOM 717 N N . ARG A 1 95 ? 11.037 6.909 -12.236 1.00 91.19 95 ARG A N 1
ATOM 718 C CA . ARG A 1 95 ? 10.112 7.329 -13.298 1.00 91.19 95 ARG A CA 1
ATOM 719 C C . ARG A 1 95 ? 10.526 8.640 -13.971 1.00 91.19 95 ARG A C 1
ATOM 721 O O . ARG A 1 95 ? 10.299 8.798 -15.163 1.00 91.19 95 ARG A O 1
ATOM 728 N N . ALA A 1 96 ? 11.084 9.588 -13.221 1.00 90.38 96 ALA A N 1
ATOM 729 C CA . ALA A 1 96 ? 11.509 10.877 -13.764 1.00 90.38 96 ALA A CA 1
ATOM 730 C C . ALA A 1 96 ? 12.828 10.789 -14.553 1.00 90.38 96 ALA A C 1
ATOM 732 O O . ALA A 1 96 ? 13.005 11.512 -15.530 1.00 90.38 96 ALA A O 1
ATOM 733 N N . GLU A 1 97 ? 13.749 9.923 -14.127 1.00 89.88 97 GLU A N 1
ATOM 734 C CA . GLU A 1 97 ? 15.075 9.762 -14.738 1.00 89.88 97 GLU A CA 1
ATOM 735 C C . GLU A 1 97 ? 15.055 8.887 -16.001 1.00 89.88 97 GLU A C 1
ATOM 737 O O . GLU A 1 97 ? 15.924 9.036 -16.860 1.00 89.88 97 GLU A O 1
ATOM 742 N N . ASN A 1 98 ? 14.066 7.999 -16.146 1.00 83.38 98 ASN A N 1
ATOM 743 C CA . ASN A 1 98 ? 13.989 7.055 -17.260 1.00 83.38 98 ASN A CA 1
ATOM 744 C C . ASN A 1 98 ? 12.892 7.458 -18.252 1.00 83.38 98 ASN A C 1
ATOM 746 O O . ASN A 1 98 ? 11.703 7.393 -17.952 1.00 83.38 98 ASN A O 1
ATOM 750 N N . THR A 1 99 ? 13.298 7.859 -19.462 1.00 78.81 99 THR A N 1
ATOM 751 C CA . THR A 1 99 ? 12.356 8.164 -20.559 1.00 78.81 99 THR A CA 1
ATOM 752 C C . THR A 1 99 ? 11.712 6.895 -21.125 1.00 78.81 99 THR A C 1
ATOM 754 O O . THR A 1 99 ? 10.545 6.914 -21.503 1.00 78.81 99 THR A O 1
ATOM 757 N N . GLU A 1 100 ? 12.452 5.786 -21.125 1.00 87.94 100 GLU A N 1
ATOM 758 C CA . GLU A 1 100 ? 11.956 4.446 -21.432 1.00 87.94 100 GLU A CA 1
ATOM 759 C C . GLU A 1 100 ? 12.229 3.544 -20.229 1.00 87.94 100 GLU A C 1
ATOM 761 O O . GLU A 1 100 ? 13.311 3.590 -19.646 1.00 87.94 100 GLU A O 1
ATOM 766 N N . THR A 1 101 ? 11.237 2.751 -19.826 1.00 91.62 101 THR A N 1
ATOM 767 C CA . THR A 1 101 ? 11.397 1.810 -18.713 1.00 91.62 101 THR A CA 1
ATOM 768 C C . THR A 1 101 ? 11.886 0.477 -19.254 1.00 91.62 101 THR A C 1
ATOM 770 O O . THR A 1 101 ? 11.214 -0.144 -20.074 1.00 91.62 101 THR A O 1
ATOM 773 N N . ASP A 1 102 ? 13.052 0.039 -18.791 1.00 95.19 102 ASP A N 1
ATOM 774 C CA . ASP A 1 102 ? 13.625 -1.256 -19.135 1.00 95.19 102 ASP A CA 1
ATOM 775 C C . ASP A 1 102 ? 13.413 -2.291 -18.017 1.00 95.19 102 ASP A C 1
ATOM 777 O O . ASP A 1 102 ? 12.906 -2.002 -16.927 1.00 95.19 102 ASP A O 1
ATOM 781 N N . ARG A 1 103 ? 13.846 -3.527 -18.281 1.00 96.81 103 ARG A N 1
ATOM 782 C CA . ARG A 1 103 ? 13.757 -4.633 -17.323 1.00 96.81 103 ARG A CA 1
ATOM 783 C C . ARG A 1 103 ? 14.494 -4.344 -16.012 1.00 96.81 103 ARG A C 1
ATOM 785 O O . ARG A 1 103 ? 14.035 -4.766 -14.954 1.00 96.81 103 ARG A O 1
ATOM 792 N N . ALA A 1 104 ? 15.640 -3.661 -16.065 1.00 96.25 104 ALA A N 1
ATOM 793 C CA . ALA A 1 104 ? 16.424 -3.352 -14.870 1.00 96.25 104 ALA A CA 1
ATOM 794 C C . ALA A 1 104 ? 15.688 -2.344 -13.975 1.00 96.25 104 ALA A C 1
ATOM 796 O O . ALA A 1 104 ? 15.607 -2.539 -12.762 1.00 96.25 104 ALA A O 1
ATOM 797 N N . THR A 1 105 ? 15.090 -1.321 -14.583 1.00 96.31 105 THR A N 1
ATOM 798 C CA . THR A 1 105 ? 14.269 -0.311 -13.909 1.00 96.31 105 THR A CA 1
ATOM 799 C C . THR A 1 105 ? 13.010 -0.932 -13.312 1.00 96.31 105 THR A C 1
ATOM 801 O O . THR A 1 105 ? 12.714 -0.696 -12.141 1.00 96.31 105 THR A O 1
ATOM 804 N N . ALA A 1 106 ? 12.309 -1.786 -14.066 1.00 96.50 106 ALA A N 1
ATOM 805 C CA . ALA A 1 106 ? 11.144 -2.518 -13.565 1.00 96.50 106 ALA A CA 1
ATOM 806 C C . ALA A 1 106 ? 11.510 -3.462 -12.404 1.00 96.50 106 ALA A C 1
ATOM 808 O O . ALA A 1 106 ? 10.850 -3.454 -11.366 1.00 96.50 106 ALA A O 1
ATOM 809 N N . GLY A 1 107 ? 12.618 -4.203 -12.511 1.00 97.38 107 GLY A N 1
ATOM 810 C CA . GLY A 1 107 ? 13.118 -5.050 -11.423 1.00 97.38 107 GLY A CA 1
ATOM 811 C C . GLY A 1 107 ? 13.484 -4.252 -10.167 1.00 97.38 107 GLY A C 1
ATOM 812 O O . GLY A 1 107 ? 13.169 -4.658 -9.048 1.00 97.38 107 GLY A O 1
ATOM 813 N N . ALA A 1 108 ? 14.089 -3.075 -10.343 1.00 97.38 108 ALA A N 1
ATOM 814 C CA . ALA A 1 108 ? 14.378 -2.155 -9.251 1.00 97.38 108 ALA A CA 1
ATOM 815 C C . ALA A 1 108 ? 13.099 -1.587 -8.613 1.00 97.38 108 ALA A C 1
ATOM 817 O O . ALA A 1 108 ? 13.104 -1.306 -7.414 1.00 97.38 108 ALA A O 1
ATOM 818 N N . ALA A 1 109 ? 12.018 -1.427 -9.380 1.00 97.88 109 ALA A N 1
ATOM 819 C CA . ALA A 1 109 ? 10.724 -0.996 -8.867 1.00 97.88 109 ALA A CA 1
ATOM 820 C C . ALA A 1 109 ? 10.019 -2.097 -8.060 1.00 97.88 109 ALA A C 1
ATOM 822 O O . ALA A 1 109 ? 9.554 -1.832 -6.952 1.00 97.88 109 ALA A O 1
ATOM 823 N N . LEU A 1 110 ? 10.023 -3.336 -8.561 1.00 98.44 110 LEU A N 1
ATOM 824 C CA . LEU A 1 110 ? 9.475 -4.505 -7.860 1.00 98.44 110 LEU A CA 1
ATOM 825 C C . LEU A 1 110 ? 10.173 -4.748 -6.516 1.00 98.44 110 LEU A C 1
ATOM 827 O O . LEU A 1 110 ? 9.511 -5.006 -5.515 1.00 98.44 110 LEU A O 1
ATOM 831 N N . ALA A 1 111 ? 11.501 -4.601 -6.461 1.00 98.19 111 ALA A N 1
ATOM 832 C CA . ALA A 1 111 ? 12.250 -4.741 -5.211 1.00 98.19 111 ALA A CA 1
ATOM 833 C C . ALA A 1 111 ? 11.815 -3.716 -4.144 1.00 98.19 111 ALA A C 1
ATOM 835 O O . ALA A 1 111 ? 11.718 -4.050 -2.964 1.00 98.19 111 ALA A O 1
ATOM 836 N N . ARG A 1 112 ? 11.518 -2.480 -4.563 1.00 97.88 112 ARG A N 1
ATOM 837 C CA . ARG A 1 112 ? 11.043 -1.404 -3.676 1.00 97.88 112 ARG A CA 1
ATOM 838 C C . ARG A 1 112 ? 9.609 -1.634 -3.221 1.00 97.88 112 ARG A C 1
ATOM 840 O O . ARG A 1 112 ? 9.307 -1.457 -2.044 1.00 97.88 112 ARG A O 1
ATOM 847 N N . LEU A 1 113 ? 8.745 -2.082 -4.135 1.00 98.25 113 LEU A N 1
ATOM 848 C CA . LEU A 1 113 ? 7.390 -2.513 -3.801 1.00 98.25 113 LEU A CA 1
ATOM 849 C C . LEU A 1 113 ? 7.415 -3.624 -2.742 1.00 98.25 113 LEU A C 1
ATOM 851 O O . LEU A 1 113 ? 6.744 -3.500 -1.721 1.00 98.25 113 LEU A O 1
ATOM 855 N N . ALA A 1 114 ? 8.241 -4.655 -2.935 1.00 98.06 114 ALA A N 1
ATOM 856 C CA . ALA A 1 114 ? 8.377 -5.756 -1.985 1.00 98.06 114 ALA A CA 1
ATOM 857 C C . ALA A 1 114 ? 8.891 -5.292 -0.608 1.00 98.06 114 ALA A C 1
ATOM 859 O O . ALA A 1 114 ? 8.376 -5.732 0.420 1.00 98.06 114 ALA A O 1
ATOM 860 N N . ALA A 1 115 ? 9.869 -4.378 -0.570 1.00 97.44 115 ALA A N 1
ATOM 861 C CA . ALA A 1 115 ? 10.382 -3.812 0.681 1.00 97.44 115 ALA A CA 1
ATOM 862 C C . ALA A 1 115 ? 9.315 -2.995 1.433 1.00 97.44 115 ALA A C 1
ATOM 864 O O . ALA A 1 115 ? 9.155 -3.142 2.648 1.00 97.44 115 ALA A O 1
ATOM 865 N N . ALA A 1 116 ? 8.556 -2.167 0.709 1.00 97.44 116 ALA A N 1
ATOM 866 C CA . ALA A 1 116 ? 7.460 -1.387 1.270 1.00 97.44 116 ALA A CA 1
ATOM 867 C C . ALA A 1 116 ? 6.319 -2.280 1.789 1.00 97.44 116 ALA A C 1
ATOM 869 O O . ALA A 1 116 ? 5.799 -2.036 2.881 1.00 97.44 116 ALA A O 1
ATOM 870 N N . ASP A 1 117 ? 5.946 -3.317 1.033 1.00 96.94 117 ASP A N 1
ATOM 871 C CA . ASP A 1 117 ? 4.904 -4.267 1.428 1.00 96.94 117 ASP A CA 1
ATOM 872 C C . ASP A 1 117 ? 5.302 -5.062 2.674 1.00 96.94 117 ASP A C 1
ATOM 874 O O . ASP A 1 117 ? 4.534 -5.113 3.635 1.00 96.94 117 ASP A O 1
ATOM 878 N N . GLU A 1 118 ? 6.520 -5.612 2.712 1.00 95.94 118 GLU A N 1
ATOM 879 C CA . GLU A 1 118 ? 7.026 -6.332 3.885 1.00 95.94 118 GLU A CA 1
ATOM 880 C C . GLU A 1 118 ? 6.979 -5.444 5.133 1.00 95.94 118 GLU A C 1
ATOM 882 O O . GLU A 1 118 ? 6.422 -5.842 6.160 1.00 95.94 118 GLU A O 1
ATOM 887 N N . HIS A 1 119 ? 7.465 -4.200 5.035 1.00 95.81 119 HIS A N 1
ATOM 888 C CA . HIS A 1 119 ? 7.398 -3.245 6.143 1.00 95.81 119 HIS A CA 1
ATOM 889 C C . HIS A 1 119 ? 5.963 -3.042 6.642 1.00 95.81 119 HIS A C 1
ATOM 891 O O . HIS A 1 119 ? 5.722 -3.083 7.849 1.00 95.81 119 HIS A O 1
ATOM 897 N N . ILE A 1 120 ? 4.990 -2.876 5.745 1.00 94.88 120 ILE A N 1
ATOM 898 C CA . ILE A 1 120 ? 3.586 -2.712 6.135 1.00 94.88 120 ILE A CA 1
ATOM 899 C C . ILE A 1 120 ? 2.995 -3.995 6.727 1.00 94.88 120 ILE A C 1
ATOM 901 O O . ILE A 1 120 ? 2.326 -3.917 7.763 1.00 94.88 120 ILE A O 1
ATOM 905 N N . ARG A 1 121 ? 3.275 -5.170 6.154 1.00 93.38 121 ARG A N 1
ATOM 906 C CA . ARG A 1 121 ? 2.788 -6.457 6.676 1.00 93.38 121 ARG A CA 1
ATOM 907 C C . ARG A 1 121 ? 3.263 -6.724 8.101 1.00 93.38 121 ARG A C 1
ATOM 909 O O . ARG A 1 121 ? 2.471 -7.198 8.909 1.00 93.38 121 ARG A O 1
ATOM 916 N N . THR A 1 122 ? 4.489 -6.334 8.464 1.00 92.94 122 THR A N 1
ATOM 917 C CA . THR A 1 122 ? 4.957 -6.458 9.863 1.00 92.94 122 THR A CA 1
ATOM 918 C C . THR A 1 122 ? 4.220 -5.546 10.854 1.00 92.94 122 THR A C 1
ATOM 920 O O . THR A 1 122 ? 4.312 -5.742 12.069 1.00 92.94 122 THR A O 1
ATOM 923 N N . ARG A 1 123 ? 3.485 -4.542 10.361 1.00 92.69 123 ARG A N 1
ATOM 924 C CA . ARG A 1 123 ? 2.782 -3.540 11.175 1.00 92.69 123 ARG A CA 1
ATOM 925 C C . ARG A 1 123 ? 1.268 -3.720 11.209 1.00 92.69 123 ARG A C 1
ATOM 927 O O . ARG A 1 123 ? 0.626 -3.191 12.119 1.00 92.69 123 ARG A O 1
ATOM 934 N N . ILE A 1 124 ? 0.694 -4.412 10.227 1.00 89.88 124 ILE A N 1
ATOM 935 C CA . ILE A 1 124 ? -0.738 -4.699 10.170 1.00 89.88 124 ILE A CA 1
ATOM 936 C C . ILE A 1 124 ? -1.044 -5.900 11.083 1.00 89.88 124 ILE A C 1
ATOM 938 O O . ILE A 1 124 ? -0.532 -6.990 10.853 1.00 89.88 124 ILE A O 1
ATOM 942 N N . PRO A 1 125 ? -1.896 -5.746 12.115 1.00 83.81 125 PRO A N 1
ATOM 943 C CA . PRO A 1 125 ? -2.178 -6.826 13.060 1.00 83.81 125 PRO A CA 1
ATOM 944 C C . PRO A 1 125 ? -3.330 -7.746 12.620 1.00 83.81 125 PRO A C 1
ATOM 946 O O . PRO A 1 125 ? -3.679 -8.667 13.356 1.00 83.81 125 PRO A O 1
ATOM 949 N N . ILE A 1 126 ? -3.967 -7.472 11.475 1.00 81.38 126 ILE A N 1
ATOM 950 C CA . ILE A 1 126 ? -5.092 -8.246 10.942 1.00 81.38 126 ILE A CA 1
ATOM 951 C C . ILE A 1 126 ? -4.734 -8.692 9.533 1.00 81.38 126 ILE A C 1
ATOM 953 O O . ILE A 1 126 ? -4.681 -7.876 8.618 1.00 81.38 126 ILE A O 1
ATOM 957 N N . ASP A 1 127 ? -4.550 -9.992 9.359 1.00 77.69 127 ASP A N 1
ATOM 958 C CA . ASP A 1 127 ? -4.486 -10.572 8.028 1.00 77.69 127 ASP A CA 1
ATOM 959 C C . ASP A 1 127 ? -5.910 -10.689 7.465 1.00 77.69 127 ASP A C 1
ATOM 961 O O . ASP A 1 127 ? -6.775 -11.366 8.038 1.00 77.69 127 ASP A O 1
ATOM 965 N N . VAL A 1 128 ? -6.186 -9.954 6.390 1.00 76.31 128 VAL A N 1
ATOM 966 C CA . VAL A 1 128 ? -7.484 -9.972 5.714 1.00 76.31 128 VAL A CA 1
ATOM 967 C C . VAL A 1 128 ? -7.356 -10.880 4.506 1.00 76.31 128 VAL A C 1
ATOM 969 O O . VAL A 1 128 ? -6.639 -10.581 3.556 1.00 76.31 128 VAL A O 1
ATOM 972 N N . LEU A 1 129 ? -8.094 -11.988 4.548 1.00 68.38 129 LEU A N 1
ATOM 973 C CA . LEU A 1 129 ? -8.125 -12.950 3.455 1.00 68.38 129 LEU A CA 1
ATOM 974 C C . LEU A 1 129 ? -8.625 -12.291 2.157 1.00 68.38 129 LEU A C 1
ATOM 976 O O . LEU A 1 129 ? -9.581 -11.502 2.214 1.00 68.38 129 LEU A O 1
ATOM 980 N N . PRO A 1 130 ? -8.055 -12.665 0.995 1.00 62.12 130 PRO A N 1
ATOM 981 C CA . PRO A 1 130 ? -8.500 -12.177 -0.302 1.00 62.12 130 PRO A CA 1
ATOM 982 C C . PRO A 1 130 ? -10.008 -12.361 -0.471 1.00 62.12 130 PRO A C 1
ATOM 984 O O . PRO A 1 130 ? -10.568 -13.419 -0.187 1.00 62.12 130 PRO A O 1
ATOM 987 N N . MET A 1 131 ? -10.698 -11.330 -0.954 1.00 60.53 131 MET A N 1
ATOM 988 C CA . MET A 1 131 ? -12.157 -11.376 -1.114 1.00 60.53 131 MET A CA 1
ATOM 989 C C . MET A 1 131 ? -12.630 -12.306 -2.241 1.00 60.53 131 MET A C 1
ATOM 991 O O . MET A 1 131 ? -13.823 -12.609 -2.322 1.00 60.53 131 MET A O 1
ATOM 995 N N . ARG A 1 132 ? -11.714 -12.747 -3.110 1.00 56.53 132 ARG A N 1
ATOM 996 C CA . ARG A 1 132 ? -11.981 -13.573 -4.291 1.00 56.53 132 ARG A CA 1
ATOM 997 C C . ARG A 1 132 ? -11.299 -14.939 -4.163 1.00 56.53 132 ARG A C 1
ATOM 999 O O . ARG A 1 132 ? -10.406 -15.252 -4.938 1.00 56.53 132 ARG A O 1
ATOM 1006 N N . THR A 1 133 ? -11.708 -15.756 -3.190 1.00 58.16 133 THR A N 1
ATOM 1007 C CA . THR A 1 133 ? -11.316 -17.178 -3.158 1.00 58.16 133 THR A CA 1
ATOM 1008 C C . THR A 1 133 ? -12.402 -18.072 -3.771 1.00 58.16 133 THR A C 1
ATOM 1010 O O . THR A 1 133 ? -13.571 -17.670 -3.818 1.00 58.16 133 THR A O 1
ATOM 1013 N N . PRO A 1 134 ? -12.060 -19.297 -4.219 1.00 55.94 134 PRO A N 1
ATOM 1014 C CA . PRO A 1 134 ? -13.037 -20.294 -4.661 1.00 55.94 134 PRO A CA 1
ATOM 1015 C C . PRO A 1 134 ? -14.067 -20.674 -3.583 1.00 55.94 134 PRO A C 1
ATOM 1017 O O . PRO A 1 134 ? -15.190 -21.040 -3.925 1.00 55.94 134 PRO A O 1
ATOM 1020 N N . GLU A 1 135 ? -13.726 -20.557 -2.289 1.00 56.09 135 GLU A N 1
ATOM 1021 C CA . GLU A 1 135 ? -14.671 -20.758 -1.174 1.00 56.09 135 GLU A CA 1
ATOM 1022 C C . GLU A 1 135 ? -15.590 -19.543 -0.916 1.00 56.09 135 GLU A C 1
ATOM 1024 O O . GLU A 1 135 ? -16.551 -19.633 -0.146 1.00 56.09 135 GLU A O 1
ATOM 1029 N N . GLY A 1 136 ? -15.338 -18.420 -1.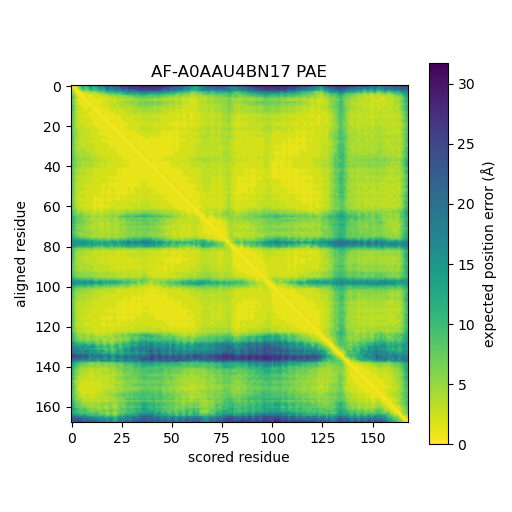595 1.00 51.38 136 GLY A N 1
ATOM 1030 C CA . GLY A 1 136 ? -16.227 -17.268 -1.694 1.00 51.38 136 GLY A CA 1
ATOM 1031 C C . GLY A 1 136 ? -16.045 -16.161 -0.646 1.00 51.38 136 GLY A C 1
ATOM 1032 O O . GLY A 1 136 ? -15.253 -16.223 0.287 1.00 51.38 136 GLY A O 1
ATOM 1033 N N . PHE A 1 137 ? -16.881 -15.132 -0.807 1.00 57.16 137 PHE A N 1
ATOM 1034 C CA . PHE A 1 137 ? -16.959 -13.834 -0.110 1.00 57.16 137 PHE A CA 1
ATOM 1035 C C . PHE A 1 137 ? -17.240 -13.892 1.417 1.00 57.16 137 PHE A C 1
ATOM 1037 O O . PHE A 1 137 ? -17.365 -12.866 2.081 1.00 57.16 137 PHE A O 1
ATOM 1044 N N . TYR A 1 138 ? -17.395 -15.078 2.010 1.00 60.78 138 TYR A N 1
ATOM 1045 C CA . TYR A 1 138 ? -17.979 -15.246 3.351 1.00 60.78 138 TYR A CA 1
ATOM 1046 C C . TYR A 1 138 ? -17.028 -15.003 4.543 1.00 60.78 138 TYR A C 1
ATOM 1048 O O . TYR A 1 138 ? -17.484 -14.429 5.542 1.00 60.78 138 TYR A O 1
ATOM 1056 N N . PRO A 1 139 ? -15.741 -15.411 4.514 1.00 70.00 139 PRO A N 1
ATOM 1057 C CA . PRO A 1 139 ? -14.827 -15.180 5.637 1.00 70.00 139 PRO A CA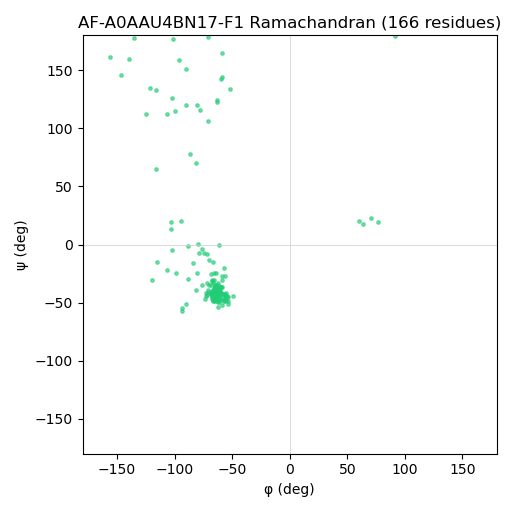 1
ATOM 1058 C C . PRO A 1 139 ? -14.502 -13.696 5.852 1.00 70.00 139 PRO A C 1
ATOM 1060 O O . PRO A 1 139 ? -14.581 -13.206 6.980 1.00 70.00 139 PRO A O 1
ATOM 1063 N N . SER A 1 140 ? -14.227 -12.956 4.777 1.00 72.69 140 SER A N 1
ATOM 1064 C CA . SER A 1 140 ? -13.929 -11.518 4.817 1.00 72.69 140 SER A CA 1
ATOM 1065 C C . SER A 1 140 ? -15.130 -10.698 5.303 1.00 72.69 140 SER A C 1
ATOM 1067 O O . SER A 1 140 ? -14.975 -9.829 6.161 1.00 72.6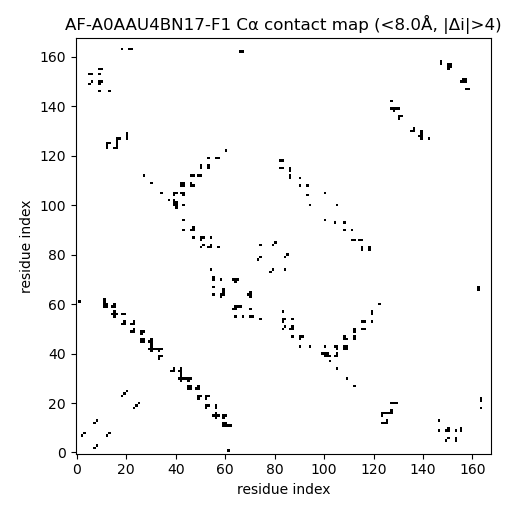9 140 SER A O 1
ATOM 1069 N N . LEU A 1 141 ? -16.355 -11.042 4.882 1.00 75.62 141 LEU A N 1
ATOM 1070 C CA . LEU A 1 141 ? -17.579 -10.433 5.416 1.00 75.62 141 LEU A CA 1
ATOM 1071 C C . LEU A 1 141 ? -17.773 -10.664 6.920 1.00 75.62 141 LEU A C 1
ATOM 1073 O O . LEU A 1 141 ? -18.241 -9.775 7.636 1.00 75.62 141 LEU A O 1
ATOM 1077 N N . ARG A 1 142 ? -17.438 -11.857 7.427 1.00 79.06 142 ARG A N 1
ATOM 1078 C CA . ARG A 1 142 ? -17.516 -12.148 8.869 1.00 79.06 142 ARG A CA 1
ATOM 1079 C C . ARG A 1 142 ? -16.522 -11.311 9.667 1.00 79.06 142 ARG A C 1
ATOM 1081 O O . ARG A 1 142 ? -16.868 -10.832 10.753 1.00 79.06 142 ARG A O 1
ATOM 1088 N N . VAL A 1 143 ? -15.319 -11.122 9.126 1.00 80.56 143 VAL A N 1
ATOM 1089 C CA . VAL A 1 143 ? -14.308 -10.221 9.691 1.00 80.56 143 VAL A CA 1
ATOM 1090 C C . VAL A 1 143 ? -14.833 -8.782 9.678 1.00 80.56 143 VAL A C 1
ATOM 1092 O O . VAL A 1 143 ? -14.888 -8.161 10.739 1.00 80.56 143 VAL A O 1
ATOM 1095 N N . ALA A 1 144 ? -15.358 -8.297 8.546 1.00 81.75 144 ALA A N 1
ATOM 1096 C CA . ALA A 1 144 ? -15.962 -6.965 8.425 1.00 81.75 144 ALA A CA 1
ATOM 1097 C C . ALA A 1 144 ? -17.063 -6.723 9.471 1.00 81.75 144 ALA A C 1
ATOM 1099 O O . ALA A 1 144 ? -17.001 -5.761 10.236 1.00 81.75 144 ALA A O 1
ATOM 1100 N N . ALA A 1 145 ? -18.028 -7.642 9.580 1.00 84.75 145 ALA A N 1
ATOM 1101 C CA . ALA A 1 145 ? -19.124 -7.542 10.544 1.00 84.75 145 ALA A CA 1
ATOM 1102 C C . ALA A 1 145 ? -18.640 -7.556 12.006 1.00 84.75 145 ALA A C 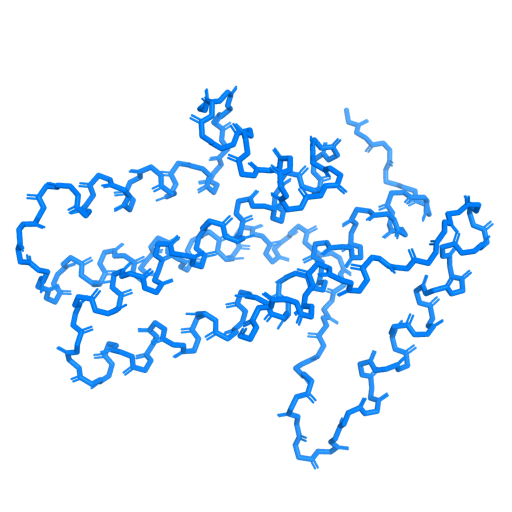1
ATOM 1104 O O . ALA A 1 145 ? -19.236 -6.917 12.876 1.00 84.75 145 ALA A O 1
ATOM 1105 N N . THR A 1 146 ? -17.563 -8.287 12.301 1.00 87.06 146 THR A N 1
ATOM 1106 C CA . THR A 1 146 ? -16.966 -8.317 13.644 1.00 87.06 146 THR A CA 1
ATOM 1107 C C . THR A 1 146 ? -16.272 -7.002 13.975 1.00 87.06 146 THR A C 1
ATOM 1109 O O . THR A 1 146 ? -16.443 -6.485 15.080 1.00 87.06 146 THR A O 1
ATOM 1112 N N . LEU A 1 147 ? -15.561 -6.423 13.011 1.00 85.88 147 LEU A N 1
ATOM 1113 C CA . LEU A 1 147 ? -14.877 -5.144 13.176 1.00 85.88 147 LEU A CA 1
ATOM 1114 C C . LEU A 1 147 ? -15.870 -3.974 13.276 1.00 85.88 147 LEU A C 1
ATOM 1116 O O . LEU A 1 147 ? -15.662 -3.075 14.087 1.00 85.88 147 LEU A O 1
ATOM 1120 N N . GLU A 1 148 ? -17.002 -4.026 12.569 1.00 88.62 148 GLU A N 1
ATOM 1121 C CA . GLU A 1 148 ? -18.111 -3.070 12.737 1.00 88.62 148 GLU A CA 1
ATOM 1122 C C . GLU A 1 148 ? -18.694 -3.100 14.161 1.00 88.62 148 GLU A C 1
ATOM 1124 O O . GLU A 1 148 ? -18.917 -2.059 14.787 1.00 88.62 148 GLU A O 1
ATOM 1129 N N . ARG A 1 149 ? -18.883 -4.297 14.740 1.00 90.62 149 ARG A N 1
ATOM 1130 C CA . ARG A 1 149 ? -19.306 -4.422 16.147 1.00 90.62 149 ARG A CA 1
ATOM 1131 C C . ARG A 1 149 ? -18.278 -3.829 17.107 1.00 90.62 14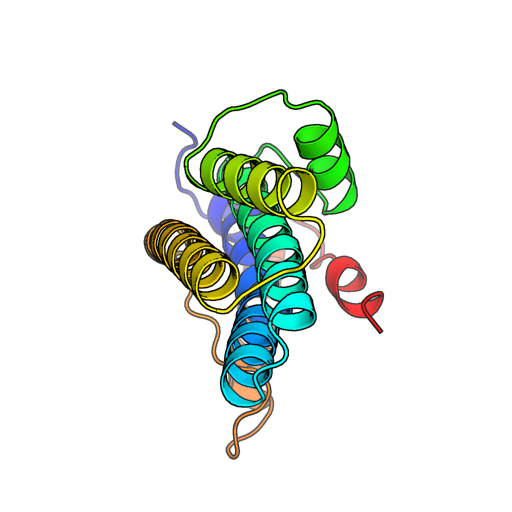9 ARG A C 1
ATOM 1133 O O . ARG A 1 149 ? -18.669 -3.143 18.053 1.00 90.62 149 ARG A O 1
ATOM 1140 N N . LEU A 1 150 ? -16.988 -4.066 16.860 1.00 89.06 150 LEU A N 1
ATOM 1141 C CA . LEU A 1 150 ? -15.911 -3.486 17.661 1.00 89.06 150 LEU A CA 1
ATOM 1142 C C . LEU A 1 150 ? -15.938 -1.953 17.590 1.00 89.06 150 LEU A C 1
ATOM 1144 O O . LEU A 1 150 ? -15.970 -1.309 18.637 1.00 89.06 150 LEU A O 1
ATOM 1148 N N . ARG A 1 151 ? -16.018 -1.369 16.388 1.00 91.69 151 ARG A N 1
ATOM 1149 C CA . ARG A 1 151 ? -16.137 0.087 16.190 1.00 91.69 151 ARG A CA 1
ATOM 1150 C C . ARG A 1 151 ? -17.294 0.685 16.974 1.00 91.69 151 ARG A C 1
ATOM 1152 O O . ARG A 1 151 ? -17.089 1.630 17.736 1.00 91.69 151 ARG A O 1
ATOM 1159 N N . LYS A 1 152 ? -18.477 0.074 16.874 1.00 92.00 152 LYS A N 1
ATOM 1160 C CA . LYS A 1 152 ? -19.654 0.497 17.640 1.00 92.00 152 LYS A CA 1
ATOM 1161 C C . LYS A 1 152 ? -19.402 0.450 19.150 1.00 92.00 152 LYS A C 1
ATOM 1163 O O . LYS A 1 152 ? -19.788 1.379 19.854 1.00 92.00 152 LYS A O 1
ATOM 1168 N N . SER A 1 153 ? -18.742 -0.598 19.651 1.00 93.06 153 SER A N 1
ATOM 1169 C CA . SER A 1 153 ? -18.456 -0.749 21.088 1.00 93.06 153 SER A CA 1
ATOM 1170 C C . SER A 1 153 ? -17.501 0.313 21.647 1.00 93.06 153 SER A C 1
ATOM 1172 O O . SER A 1 153 ? -17.575 0.625 22.831 1.00 93.06 153 SER A O 1
ATOM 1174 N N . VAL A 1 154 ? -16.653 0.912 20.801 1.00 92.31 154 VAL A N 1
ATOM 1175 C CA . VAL A 1 154 ? -15.709 1.980 21.184 1.00 92.31 154 VAL A CA 1
ATOM 1176 C C . VAL A 1 154 ? -16.173 3.382 20.756 1.00 92.31 154 VAL A C 1
ATOM 1178 O O . VAL A 1 154 ? -15.395 4.338 20.792 1.00 92.31 154 VAL A O 1
ATOM 1181 N N . GLY A 1 155 ? -17.446 3.522 20.364 1.00 91.69 155 GLY A N 1
ATOM 1182 C CA . GLY A 1 155 ? -18.071 4.805 20.024 1.00 91.69 155 GLY A CA 1
ATOM 1183 C C . GLY A 1 155 ? -17.686 5.370 18.654 1.00 91.69 155 GLY A C 1
ATOM 1184 O O . GLY A 1 155 ? -17.838 6.570 18.430 1.00 91.69 155 GLY A O 1
ATOM 1185 N N . LEU A 1 156 ? -17.172 4.539 17.745 1.00 88.44 156 LEU A N 1
ATOM 1186 C CA . LEU A 1 156 ? -16.882 4.927 16.364 1.00 88.44 156 LEU A CA 1
ATOM 1187 C C . LEU A 1 156 ? -18.097 4.678 15.460 1.00 88.44 156 LEU A C 1
ATOM 1189 O O . LEU A 1 156 ? -18.895 3.769 15.693 1.00 88.44 156 LEU A O 1
ATOM 1193 N N . GLY A 1 157 ? -18.212 5.489 14.405 1.00 87.94 157 GLY A N 1
ATOM 1194 C CA . GLY A 1 157 ? -19.185 5.284 13.330 1.00 87.94 157 GLY A CA 1
ATOM 1195 C C . GLY A 1 157 ? -18.844 4.084 12.432 1.00 87.94 157 GLY A C 1
ATOM 1196 O O . GLY A 1 157 ? -17.795 3.454 12.620 1.00 87.94 157 GLY A O 1
ATOM 1197 N N . PRO A 1 158 ? -19.693 3.782 11.432 1.00 85.38 158 PRO A N 1
ATOM 1198 C CA . PRO A 1 158 ? -19.451 2.686 10.492 1.00 85.38 158 PRO A CA 1
ATOM 1199 C C . PRO A 1 158 ? -18.134 2.869 9.727 1.00 85.38 158 PRO A C 1
ATOM 1201 O O . PRO A 1 158 ? -17.539 3.961 9.731 1.00 85.38 158 PRO A O 1
ATOM 1204 N N . PHE A 1 159 ? -17.654 1.807 9.077 1.00 79.94 159 PHE A N 1
ATOM 1205 C CA . PHE A 1 159 ? -16.554 1.954 8.127 1.00 79.94 159 PHE A CA 1
ATOM 1206 C C . PHE A 1 159 ? -16.930 2.923 7.011 1.00 79.94 159 PHE A C 1
ATOM 1208 O O . PHE A 1 159 ? -18.070 2.985 6.552 1.00 79.94 159 PHE A O 1
ATOM 1215 N N . GLN A 1 160 ? -15.933 3.679 6.568 1.00 79.69 160 GLN A N 1
ATOM 1216 C CA . GLN A 1 160 ? -16.045 4.531 5.396 1.00 79.69 160 GLN A CA 1
ATOM 1217 C C . GLN A 1 160 ? -15.828 3.669 4.150 1.00 79.69 160 GLN A C 1
ATOM 1219 O O . GLN A 1 160 ? -14.788 3.752 3.504 1.00 79.69 160 GLN A O 1
ATOM 1224 N N . TRP A 1 161 ? -16.796 2.797 3.851 1.00 77.12 161 TRP A N 1
ATOM 1225 C CA . TRP A 1 161 ? -16.717 1.886 2.703 1.00 77.12 161 TRP A CA 1
ATOM 1226 C C . TRP A 1 161 ? -16.505 2.629 1.376 1.00 77.12 161 TRP A C 1
ATOM 1228 O O . TRP A 1 161 ? -15.829 2.117 0.486 1.00 77.12 161 TRP A O 1
ATOM 1238 N N . ASP A 1 162 ? -16.968 3.879 1.310 1.00 75.75 162 ASP A N 1
ATOM 1239 C CA . ASP A 1 162 ? -16.799 4.794 0.179 1.00 75.75 162 ASP A CA 1
ATOM 1240 C C . ASP A 1 162 ? -15.335 5.053 -0.214 1.00 75.75 162 ASP A C 1
ATOM 1242 O O . ASP A 1 162 ? -15.056 5.454 -1.345 1.00 75.75 162 ASP A O 1
ATOM 1246 N N . TRP A 1 163 ? -14.381 4.807 0.692 1.00 72.31 163 TRP A N 1
ATOM 1247 C CA . TRP A 1 163 ? -12.948 4.901 0.389 1.00 72.31 163 TRP A CA 1
ATOM 1248 C C . TRP A 1 163 ? -12.496 3.885 -0.657 1.00 72.31 163 TRP A C 1
ATOM 1250 O O . TRP A 1 163 ? -11.494 4.118 -1.330 1.00 72.31 163 TRP A O 1
ATOM 1260 N N . TRP A 1 164 ? -13.221 2.774 -0.784 1.00 70.12 164 TRP A N 1
ATOM 1261 C CA . TRP A 1 164 ? -12.854 1.661 -1.653 1.00 70.12 164 TRP A CA 1
ATOM 1262 C C . TRP A 1 164 ? -13.854 1.438 -2.797 1.00 70.12 164 TRP A C 1
ATOM 1264 O O . TRP A 1 164 ? -13.517 0.763 -3.764 1.00 70.12 164 TRP A O 1
ATOM 1274 N N . THR A 1 165 ? -15.064 2.010 -2.737 1.00 59.53 165 THR A N 1
ATOM 1275 C CA . THR A 1 165 ? -16.096 1.830 -3.781 1.00 59.53 165 THR A CA 1
ATOM 1276 C C . THR A 1 165 ? -15.961 2.774 -4.975 1.00 59.53 165 THR A C 1
ATOM 1278 O O . THR A 1 165 ? -16.554 2.500 -6.010 1.00 59.53 165 THR A O 1
ATOM 1281 N N . ASN A 1 166 ? -15.189 3.860 -4.866 1.00 48.00 166 ASN A N 1
ATOM 1282 C CA . ASN A 1 166 ? -14.955 4.819 -5.961 1.00 48.00 166 ASN A CA 1
ATOM 1283 C C . ASN A 1 166 ? -13.673 4.526 -6.764 1.00 48.00 166 ASN A C 1
ATOM 1285 O O . ASN A 1 166 ? -13.122 5.421 -7.399 1.00 48.00 166 ASN A O 1
ATOM 1289 N N . LEU A 1 167 ? -13.170 3.293 -6.700 1.00 45.41 167 LEU A N 1
ATOM 1290 C CA . LEU A 1 167 ? -11.953 2.856 -7.397 1.00 45.41 167 LEU A CA 1
ATOM 1291 C C . LEU A 1 167 ? -12.256 2.012 -8.646 1.00 45.41 167 LEU A C 1
ATOM 1293 O O . LEU A 1 167 ? -11.386 1.287 -9.121 1.00 45.41 167 LEU A O 1
ATOM 1297 N N . SER A 1 168 ? -13.489 2.113 -9.155 1.00 32.59 168 SER A N 1
ATOM 1298 C CA . SER A 1 168 ? -13.934 1.583 -10.450 1.00 32.59 168 SER A CA 1
ATOM 1299 C C . SER A 1 168 ? -13.807 2.618 -11.559 1.00 32.59 168 SER A C 1
ATOM 1301 O O . SER A 1 168 ? -14.341 3.731 -11.336 1.00 32.59 168 SER A O 1
#